Protein AF-A0A8J5IRT8-F1 (afdb_monomer)

Structure (mmCIF, N/CA/C/O backbone):
data_AF-A0A8J5IRT8-F1
#
_entry.id   AF-A0A8J5IRT8-F1
#
loop_
_atom_site.group_PDB
_atom_site.id
_atom_site.type_symbol
_atom_site.label_atom_id
_atom_site.label_alt_id
_atom_site.label_comp_id
_atom_site.label_asym_id
_atom_site.label_entity_id
_atom_site.label_seq_id
_atom_site.pdbx_PDB_ins_code
_atom_site.Cartn_x
_atom_site.Cartn_y
_atom_site.Cartn_z
_atom_site.occupancy
_atom_site.B_iso_or_equiv
_atom_site.auth_seq_id
_atom_site.auth_comp_id
_atom_site.auth_asym_id
_atom_site.auth_atom_id
_atom_site.pdbx_PDB_model_num
ATOM 1 N N . MET A 1 1 ? -65.338 -39.751 16.106 1.00 40.22 1 MET A N 1
ATOM 2 C CA . MET A 1 1 ? -64.164 -39.915 15.213 1.00 40.22 1 MET A CA 1
ATOM 3 C C . MET A 1 1 ? -64.441 -38.996 14.031 1.00 40.22 1 MET A C 1
ATOM 5 O O . MET A 1 1 ? -65.506 -39.145 13.464 1.00 40.22 1 MET A O 1
ATOM 9 N N . SER A 1 2 ? -63.701 -37.938 13.718 1.00 40.34 2 SER A N 1
ATOM 10 C CA . SER A 1 2 ? -62.246 -37.760 13.678 1.00 40.34 2 SER A CA 1
ATOM 11 C C . SER A 1 2 ? -61.906 -36.258 13.643 1.00 40.34 2 SER A C 1
ATOM 13 O O . SER A 1 2 ? -62.485 -35.516 12.853 1.00 40.34 2 SER A O 1
ATOM 15 N N . ASN A 1 3 ? -60.956 -35.830 14.478 1.00 42.34 3 ASN A N 1
ATOM 16 C CA . ASN A 1 3 ? -60.388 -34.479 14.490 1.00 42.34 3 ASN A CA 1
ATOM 17 C C . ASN A 1 3 ? -59.355 -34.334 13.362 1.00 42.34 3 ASN A C 1
ATOM 19 O O . ASN A 1 3 ? -58.359 -35.053 13.365 1.00 42.34 3 ASN A O 1
ATOM 23 N N . PHE A 1 4 ? -59.544 -33.382 12.446 1.00 47.56 4 PHE A N 1
ATOM 24 C CA . PHE A 1 4 ? -58.501 -32.965 11.504 1.00 47.56 4 PHE A CA 1
ATOM 25 C C . PHE A 1 4 ? -57.755 -31.756 12.078 1.00 47.56 4 PHE A C 1
ATOM 27 O O . PHE A 1 4 ? -58.201 -30.616 11.977 1.00 47.56 4 PHE A O 1
ATOM 34 N N . GLN A 1 5 ? -56.617 -32.019 12.720 1.00 51.72 5 GLN A N 1
ATOM 35 C CA . GLN A 1 5 ? -55.641 -30.995 13.089 1.00 51.72 5 GLN A CA 1
ATOM 36 C C . GLN A 1 5 ? -54.898 -30.567 11.815 1.00 51.72 5 GLN A C 1
ATOM 38 O O . GLN A 1 5 ? -54.091 -31.319 11.272 1.00 51.72 5 GLN A O 1
ATOM 43 N N . ALA A 1 6 ? -55.207 -29.374 11.306 1.00 51.03 6 ALA A N 1
ATOM 44 C CA . ALA A 1 6 ? -54.504 -28.784 10.174 1.00 51.03 6 ALA A CA 1
ATOM 45 C C . ALA A 1 6 ? -53.109 -28.321 10.622 1.00 51.03 6 ALA A C 1
ATOM 47 O O . ALA A 1 6 ? -52.965 -27.312 11.314 1.00 51.03 6 ALA A O 1
ATOM 48 N N . LEU A 1 7 ? -52.079 -29.068 10.227 1.00 50.38 7 LEU A N 1
ATOM 49 C CA . LEU A 1 7 ? -50.681 -28.710 10.439 1.00 50.38 7 LEU A CA 1
ATOM 50 C C . LEU A 1 7 ? -50.338 -27.505 9.542 1.00 50.38 7 LEU A C 1
ATOM 52 O O . LEU A 1 7 ? -50.158 -27.648 8.333 1.00 50.38 7 LEU A O 1
ATOM 56 N N . ARG A 1 8 ? -50.277 -26.294 10.107 1.00 52.75 8 ARG A N 1
ATOM 57 C CA . ARG A 1 8 ? -49.772 -25.114 9.390 1.00 52.75 8 ARG A CA 1
ATOM 58 C C . ARG A 1 8 ? -48.246 -25.128 9.427 1.00 52.75 8 ARG A C 1
ATOM 60 O O . ARG A 1 8 ? -47.641 -24.659 10.384 1.00 52.75 8 ARG A O 1
ATOM 67 N N . VAL A 1 9 ? -47.628 -25.679 8.387 1.00 56.16 9 VAL A N 1
ATOM 68 C CA . VAL A 1 9 ? -46.181 -25.560 8.168 1.00 56.16 9 VAL A CA 1
ATOM 69 C C . VAL A 1 9 ? -45.900 -24.139 7.680 1.00 56.16 9 VAL A C 1
ATOM 71 O O . VAL A 1 9 ? -46.199 -23.797 6.538 1.00 56.16 9 VAL A O 1
ATOM 74 N N . ALA A 1 10 ? -45.374 -23.285 8.557 1.00 58.47 10 ALA A N 1
ATOM 75 C CA . ALA A 1 10 ? -44.879 -21.970 8.170 1.00 58.47 10 ALA A CA 1
ATOM 76 C C . ALA A 1 10 ? -43.492 -22.131 7.527 1.00 58.47 10 ALA A C 1
ATOM 78 O O . ALA A 1 10 ? -42.512 -22.415 8.212 1.00 58.47 10 ALA A O 1
ATOM 79 N N . PHE A 1 11 ? -43.410 -21.974 6.205 1.00 54.50 11 PHE A N 1
ATOM 80 C CA . PHE A 1 11 ? -42.139 -21.882 5.486 1.00 54.50 11 PHE A CA 1
ATOM 81 C C . PHE A 1 11 ? -41.513 -20.508 5.759 1.00 54.50 11 PHE A C 1
ATOM 83 O O . PHE A 1 11 ? -41.945 -19.499 5.204 1.00 54.50 11 PHE A O 1
ATOM 90 N N . VAL A 1 12 ? -40.502 -20.455 6.629 1.00 61.31 12 VAL A N 1
ATOM 91 C CA . VAL A 1 12 ? -39.666 -19.259 6.797 1.00 61.31 12 VAL A CA 1
ATOM 92 C C . VAL A 1 12 ? -38.708 -19.205 5.610 1.00 61.31 12 VAL A C 1
ATOM 94 O O . VAL A 1 12 ? -37.735 -19.954 5.549 1.00 61.31 12 VAL A O 1
ATOM 97 N N . ALA A 1 13 ? -39.009 -18.353 4.631 1.00 61.69 13 ALA A N 1
ATOM 98 C CA . ALA A 1 13 ? -38.114 -18.085 3.515 1.00 61.69 13 ALA A CA 1
ATOM 99 C C . ALA A 1 13 ? -36.894 -17.304 4.028 1.00 61.69 13 ALA A C 1
ATOM 101 O O . ALA A 1 13 ? -36.968 -16.101 4.267 1.00 61.69 13 ALA A O 1
ATOM 102 N N . VAL A 1 14 ? -35.769 -17.995 4.225 1.00 63.78 14 VAL A N 1
ATOM 103 C CA . VAL A 1 14 ? -34.479 -17.355 4.502 1.00 63.78 14 VAL A CA 1
ATOM 104 C C . VAL A 1 14 ? -33.985 -16.748 3.192 1.00 63.78 14 VAL A C 1
ATOM 106 O O . VAL A 1 14 ? -33.409 -17.432 2.349 1.00 63.78 14 VAL A O 1
ATOM 109 N N . THR A 1 15 ? -34.250 -15.460 2.984 1.00 58.62 15 THR A N 1
ATOM 110 C CA . THR A 1 15 ? -33.661 -14.711 1.873 1.00 58.62 15 THR A CA 1
ATOM 111 C C . THR A 1 15 ? -32.188 -14.476 2.186 1.00 58.62 15 THR A C 1
ATOM 113 O O . THR A 1 15 ? -31.849 -13.569 2.946 1.00 58.62 15 THR A O 1
ATOM 116 N N . ALA A 1 16 ? -31.308 -15.306 1.626 1.00 59.88 16 ALA A N 1
ATOM 117 C CA . ALA A 1 16 ? -29.881 -15.024 1.600 1.00 59.88 16 ALA A CA 1
ATOM 118 C C . ALA A 1 16 ? -29.659 -13.783 0.723 1.00 59.88 16 ALA A C 1
ATOM 120 O O . ALA A 1 16 ? -29.731 -13.853 -0.504 1.00 59.88 16 ALA A O 1
ATOM 121 N N . THR A 1 17 ? -29.451 -12.625 1.348 1.00 49.41 17 THR A N 1
ATOM 122 C CA . THR A 1 17 ? -29.004 -11.430 0.638 1.00 49.41 17 THR A CA 1
ATOM 123 C C . THR A 1 17 ? -27.576 -11.679 0.178 1.00 49.41 17 THR A C 1
ATOM 125 O O . THR A 1 17 ? -26.653 -11.816 0.981 1.00 49.41 17 THR A O 1
ATOM 128 N N . ILE A 1 18 ? -27.390 -11.781 -1.135 1.00 51.00 18 ILE A N 1
ATOM 129 C CA . ILE A 1 18 ? -26.061 -11.862 -1.729 1.00 51.00 18 ILE A CA 1
ATOM 130 C C . ILE A 1 18 ? -25.457 -10.464 -1.576 1.00 51.00 18 ILE A C 1
ATOM 132 O O . ILE A 1 18 ? -25.717 -9.577 -2.386 1.00 51.00 18 ILE A O 1
ATOM 136 N N . MET A 1 19 ? -24.725 -10.224 -0.486 1.00 50.50 19 MET A N 1
ATOM 137 C CA . MET A 1 19 ? -23.914 -9.017 -0.366 1.00 50.50 19 MET A CA 1
ATOM 138 C C . MET A 1 19 ? -22.829 -9.119 -1.436 1.00 50.50 19 MET A C 1
ATOM 140 O O . MET A 1 19 ? -21.890 -9.901 -1.298 1.00 50.50 19 MET A O 1
ATOM 144 N N . SER A 1 20 ? -22.980 -8.378 -2.534 1.00 51.16 20 SER A N 1
ATOM 145 C CA . SER A 1 20 ? -21.914 -8.216 -3.515 1.00 51.16 20 SER A CA 1
ATOM 146 C C . SER A 1 20 ? -20.790 -7.432 -2.841 1.00 51.16 20 SER A C 1
ATOM 148 O O . SER A 1 20 ? -20.830 -6.203 -2.759 1.00 51.16 20 SER A O 1
ATOM 150 N N . ALA A 1 21 ? -19.817 -8.146 -2.283 1.00 60.44 21 ALA A N 1
ATOM 151 C CA . ALA A 1 21 ? -18.586 -7.540 -1.814 1.00 60.44 21 ALA A CA 1
ATOM 152 C C . ALA A 1 21 ? -17.795 -7.108 -3.053 1.00 60.44 21 ALA A C 1
ATOM 154 O O . ALA A 1 21 ? -17.170 -7.936 -3.715 1.00 60.44 21 ALA A O 1
ATOM 155 N N . ASN A 1 22 ? -17.864 -5.824 -3.405 1.00 68.00 22 ASN A N 1
ATOM 156 C CA . ASN A 1 22 ? -16.973 -5.273 -4.419 1.00 68.00 22 ASN A CA 1
ATOM 157 C C . ASN A 1 22 ? -15.534 -5.403 -3.905 1.00 68.00 22 ASN A C 1
ATOM 159 O O . ASN A 1 22 ? -15.218 -4.922 -2.814 1.00 68.00 22 ASN A O 1
ATOM 163 N N . ALA A 1 23 ? -14.687 -6.105 -4.657 1.00 82.56 23 ALA A N 1
ATOM 164 C CA . ALA A 1 23 ? -13.284 -6.254 -4.310 1.00 82.56 23 ALA A CA 1
ATOM 165 C C . ALA A 1 23 ? -12.571 -4.913 -4.515 1.00 82.56 23 ALA A C 1
ATOM 167 O O . ALA A 1 23 ? -12.628 -4.319 -5.589 1.00 82.56 23 ALA A O 1
ATOM 168 N N . GLY A 1 24 ? -11.862 -4.452 -3.491 1.00 91.62 24 GLY A N 1
ATOM 169 C CA . GLY A 1 24 ? -10.977 -3.308 -3.610 1.00 91.62 24 GLY A CA 1
ATOM 170 C C . GLY A 1 24 ? -9.857 -3.584 -4.605 1.00 91.62 24 GLY A C 1
ATOM 171 O O . GLY A 1 24 ? -9.397 -4.714 -4.767 1.00 91.62 24 GLY A O 1
ATOM 172 N N . HIS A 1 25 ? -9.402 -2.533 -5.274 1.00 94.75 25 HIS A N 1
ATOM 173 C CA . HIS A 1 25 ? -8.302 -2.618 -6.229 1.00 94.75 25 HIS A CA 1
ATOM 174 C C . HIS A 1 25 ? -7.274 -1.528 -5.972 1.00 94.75 25 HIS A C 1
ATOM 176 O O . HIS A 1 25 ? -7.630 -0.367 -5.753 1.00 94.75 25 HIS A O 1
ATOM 182 N N . ILE A 1 26 ? -5.999 -1.891 -6.092 1.00 95.69 26 ILE A N 1
ATOM 183 C CA . ILE A 1 26 ? -4.865 -0.967 -6.102 1.00 95.69 26 ILE A CA 1
ATOM 184 C C . ILE A 1 26 ? -4.013 -1.212 -7.344 1.00 95.69 26 ILE A C 1
ATOM 186 O O . ILE A 1 26 ? -3.824 -2.348 -7.767 1.00 95.69 26 ILE A O 1
ATOM 190 N N . TYR A 1 27 ? -3.505 -0.130 -7.922 1.00 96.25 27 TYR A N 1
ATOM 191 C CA . TYR A 1 27 ? -2.560 -0.148 -9.029 1.00 96.25 27 TYR A CA 1
ATOM 192 C C . TYR A 1 27 ? -1.385 0.744 -8.648 1.00 96.25 27 TYR A C 1
ATOM 194 O O . TYR A 1 27 ? -1.598 1.928 -8.374 1.00 96.25 27 TYR A O 1
ATOM 202 N N . LEU A 1 28 ? -0.177 0.193 -8.641 1.00 96.25 28 LEU A N 1
ATOM 203 C CA . LEU A 1 28 ? 1.066 0.896 -8.341 1.00 96.25 28 LEU A CA 1
ATOM 204 C C . LEU A 1 28 ? 1.887 1.027 -9.620 1.00 96.25 28 LEU A C 1
ATOM 206 O O . LEU A 1 28 ? 2.132 0.033 -10.294 1.00 96.25 28 LEU A O 1
ATOM 210 N N . PHE A 1 29 ? 2.295 2.247 -9.947 1.00 96.44 29 PHE A N 1
ATOM 211 C CA . PHE A 1 29 ? 3.007 2.605 -11.171 1.00 96.44 29 PHE A CA 1
ATOM 212 C C . PHE A 1 29 ? 4.425 3.054 -10.836 1.00 96.44 29 PHE A C 1
ATOM 214 O O . PHE A 1 29 ? 4.627 3.772 -9.852 1.00 96.44 29 PHE A O 1
ATOM 221 N N . ASP A 1 30 ? 5.394 2.684 -11.668 1.00 95.94 30 ASP A N 1
ATOM 222 C CA . ASP A 1 30 ? 6.776 3.159 -11.548 1.00 95.94 30 ASP A CA 1
ATOM 223 C C . ASP A 1 30 ? 6.981 4.585 -12.091 1.00 95.94 30 ASP A C 1
ATOM 225 O O . ASP A 1 30 ? 7.959 5.244 -11.745 1.00 95.94 30 ASP A O 1
ATOM 229 N N . GLY A 1 31 ? 6.034 5.100 -12.880 1.00 94.38 31 GLY A N 1
ATOM 230 C CA . GLY A 1 31 ? 5.992 6.488 -13.319 1.00 94.38 31 GLY A CA 1
ATOM 231 C C . GLY A 1 31 ? 5.216 7.406 -12.360 1.00 94.38 31 GLY A C 1
ATOM 232 O O . GLY A 1 31 ? 4.294 6.969 -11.664 1.00 94.38 31 GLY A O 1
ATOM 233 N N . PRO A 1 32 ? 5.533 8.714 -12.324 1.00 91.75 32 PRO A N 1
ATOM 234 C CA . PRO A 1 32 ? 4.945 9.668 -11.375 1.00 91.75 32 PRO A CA 1
ATOM 235 C C . PRO A 1 32 ? 3.509 10.103 -11.713 1.00 91.75 32 PRO A C 1
ATOM 237 O O . PRO A 1 32 ? 2.842 10.732 -10.893 1.00 91.75 32 PRO A O 1
ATOM 240 N N . ASN A 1 33 ? 3.006 9.809 -12.916 1.00 92.56 33 ASN A N 1
ATOM 241 C CA . ASN A 1 33 ? 1.721 10.315 -13.407 1.00 92.56 33 ASN A CA 1
ATOM 242 C C . ASN A 1 33 ? 0.770 9.186 -13.828 1.00 92.56 33 ASN A C 1
ATOM 244 O O . ASN A 1 33 ? 0.055 9.323 -14.817 1.00 92.56 33 ASN A O 1
ATOM 248 N N . LEU A 1 34 ? 0.738 8.089 -13.059 1.00 94.88 34 LEU A N 1
ATOM 249 C CA . LEU A 1 34 ? -0.045 6.878 -13.350 1.00 94.88 34 LEU A CA 1
ATOM 250 C C . LEU A 1 34 ? 0.299 6.276 -14.721 1.00 94.88 34 LEU A C 1
ATOM 252 O O . LEU A 1 34 ? -0.578 5.862 -15.477 1.00 94.88 34 LEU A O 1
ATOM 256 N N . ASN A 1 35 ? 1.587 6.286 -15.048 1.00 93.19 35 ASN A N 1
ATOM 257 C CA . ASN A 1 35 ? 2.158 5.834 -16.308 1.00 93.19 35 ASN A CA 1
ATOM 258 C C . ASN A 1 35 ? 3.341 4.891 -16.049 1.00 93.19 35 ASN A C 1
ATOM 260 O O . ASN A 1 35 ? 3.810 4.791 -14.920 1.00 93.19 35 ASN A O 1
ATOM 264 N N . GLY A 1 36 ? 3.835 4.236 -17.099 1.00 94.38 36 GLY A N 1
ATOM 265 C CA . GLY A 1 36 ? 4.946 3.287 -16.993 1.00 94.38 36 GLY A CA 1
ATOM 266 C C . GLY A 1 36 ? 4.493 1.867 -16.653 1.00 94.38 36 GLY A C 1
ATOM 267 O O . GLY A 1 36 ? 3.324 1.515 -16.845 1.00 94.38 36 GLY A O 1
ATOM 268 N N . TYR A 1 37 ? 5.437 1.042 -16.202 1.00 94.38 37 TYR A N 1
ATOM 269 C CA . TYR A 1 37 ? 5.143 -0.319 -15.773 1.00 94.38 37 TYR A CA 1
ATOM 270 C C . TYR A 1 37 ? 4.371 -0.274 -14.454 1.00 94.38 37 TYR A C 1
ATOM 272 O O . TYR A 1 37 ? 4.632 0.554 -13.576 1.00 94.38 37 TYR A O 1
ATOM 280 N N . TYR A 1 38 ? 3.388 -1.159 -14.318 1.00 93.69 38 TYR A N 1
ATOM 281 C CA . TYR A 1 38 ? 2.537 -1.181 -13.143 1.00 93.69 38 TYR A CA 1
ATOM 282 C C . TYR A 1 38 ? 2.285 -2.593 -12.646 1.00 93.69 38 TYR A C 1
ATOM 284 O O . TYR A 1 38 ? 2.340 -3.570 -13.393 1.00 93.69 38 TYR A O 1
ATOM 292 N N . MET A 1 39 ? 1.973 -2.662 -11.362 1.00 92.75 39 MET A N 1
ATOM 293 C CA . MET A 1 39 ? 1.453 -3.839 -10.696 1.00 92.75 3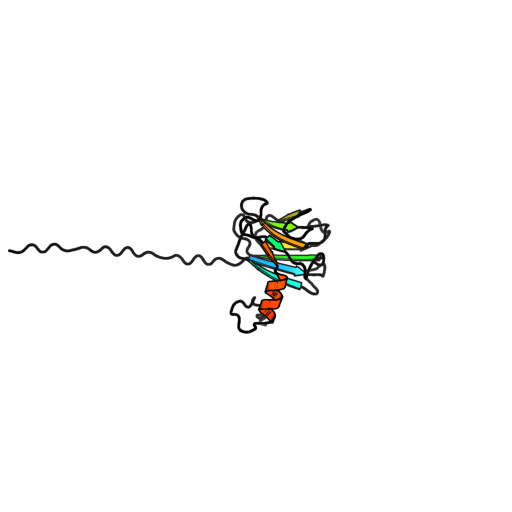9 MET A CA 1
ATOM 294 C C . MET A 1 39 ? 0.048 -3.524 -10.199 1.00 92.75 39 MET A C 1
ATOM 296 O O . MET A 1 39 ? -0.190 -2.455 -9.633 1.00 92.75 39 MET A O 1
ATOM 300 N N . ASP A 1 40 ? -0.881 -4.446 -10.404 1.00 92.94 40 ASP A N 1
ATOM 301 C CA . ASP A 1 40 ? -2.237 -4.350 -9.889 1.00 92.94 40 ASP A CA 1
ATOM 302 C C . ASP A 1 40 ? -2.568 -5.520 -8.967 1.00 92.94 40 ASP A C 1
ATOM 304 O O . ASP A 1 40 ? -2.047 -6.627 -9.104 1.00 92.94 40 ASP A O 1
ATOM 308 N N . TRP A 1 41 ? -3.425 -5.252 -7.986 1.00 93.62 41 TRP A N 1
ATOM 309 C CA . TRP A 1 41 ? -3.870 -6.261 -7.041 1.00 93.62 41 TRP A CA 1
ATOM 310 C C . TRP A 1 41 ? -5.310 -6.011 -6.610 1.00 93.62 41 TRP A C 1
ATOM 312 O O . TRP A 1 41 ? -5.709 -4.872 -6.348 1.00 93.62 41 TRP A O 1
ATOM 322 N N . SER A 1 42 ? -6.071 -7.100 -6.524 1.00 91.94 42 SER A N 1
ATOM 323 C CA . SER A 1 42 ? -7.449 -7.111 -6.024 1.00 91.94 42 SER A CA 1
ATOM 324 C C . SER A 1 42 ? -7.450 -7.654 -4.600 1.00 91.94 42 SER A C 1
ATOM 326 O O . SER A 1 42 ? -6.776 -8.645 -4.323 1.00 91.94 42 SER A O 1
ATOM 328 N N . PHE A 1 43 ? -8.203 -7.038 -3.699 1.00 89.12 43 PHE A N 1
ATOM 329 C CA . PHE A 1 43 ? -8.295 -7.445 -2.300 1.00 89.12 43 PHE A CA 1
ATOM 330 C C . PH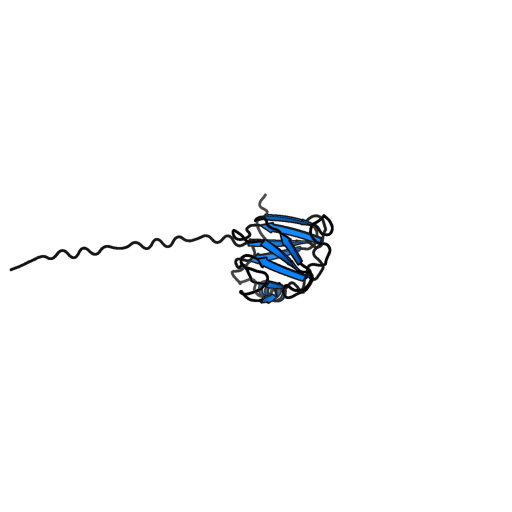E A 1 43 ? -9.724 -7.295 -1.781 1.00 89.12 43 PHE A C 1
ATOM 332 O O . PHE A 1 43 ? -10.419 -6.339 -2.100 1.00 89.12 43 PHE A O 1
ATOM 339 N N . SER A 1 44 ? -10.159 -8.222 -0.936 1.00 87.56 44 SER A N 1
ATOM 340 C CA . SER A 1 44 ? -11.464 -8.166 -0.260 1.00 87.56 44 SER A CA 1
ATOM 341 C C . SER A 1 44 ? -11.339 -8.013 1.256 1.00 87.56 44 SER A C 1
ATOM 343 O O . SER A 1 44 ? -12.303 -7.651 1.924 1.00 87.56 44 SER A O 1
ATOM 345 N N . GLU A 1 45 ? -10.151 -8.262 1.809 1.00 89.50 45 GLU A N 1
ATOM 346 C CA . GLU A 1 45 ? -9.935 -8.309 3.251 1.00 89.50 45 GLU A CA 1
ATOM 347 C C . GLU A 1 45 ? -9.234 -7.060 3.784 1.00 89.50 45 GLU A C 1
ATOM 349 O O . GLU A 1 45 ? -8.208 -6.616 3.256 1.00 89.50 45 GLU A O 1
ATOM 354 N N . THR A 1 46 ? -9.762 -6.533 4.889 1.00 94.12 46 THR A N 1
ATOM 355 C CA . THR A 1 46 ? -9.051 -5.585 5.750 1.00 94.12 46 THR A CA 1
ATOM 356 C C . THR A 1 46 ? -8.089 -6.332 6.672 1.00 94.12 46 THR A C 1
ATOM 358 O O . THR A 1 46 ? -8.159 -7.548 6.794 1.00 94.12 46 THR A O 1
ATOM 361 N N . GLN A 1 47 ? -7.151 -5.624 7.301 1.00 96.06 47 GLN A N 1
ATOM 362 C CA . GLN A 1 47 ? -6.165 -6.181 8.244 1.00 96.06 47 GLN A CA 1
ATOM 363 C C . GLN A 1 47 ? -5.313 -7.339 7.690 1.00 96.06 47 GLN A C 1
ATOM 365 O O . GLN A 1 47 ? -4.725 -8.093 8.459 1.00 96.06 47 GLN A O 1
ATOM 370 N N . ARG A 1 48 ? -5.222 -7.486 6.367 1.00 96.44 48 ARG A N 1
ATOM 371 C CA . ARG A 1 48 ? -4.275 -8.378 5.697 1.00 96.44 48 ARG A CA 1
ATOM 372 C C . ARG A 1 48 ? -3.145 -7.547 5.111 1.00 96.44 48 ARG A C 1
ATOM 374 O O . ARG A 1 48 ? -3.404 -6.554 4.429 1.00 96.44 48 ARG A O 1
ATOM 381 N N . CYS A 1 49 ? -1.910 -7.946 5.387 1.00 97.88 49 CYS A N 1
ATOM 382 C CA . CYS A 1 49 ? -0.735 -7.286 4.838 1.00 97.88 49 CYS A CA 1
ATOM 383 C C . CYS A 1 49 ? -0.353 -7.886 3.486 1.00 97.88 49 CYS A C 1
ATOM 385 O O . CYS A 1 49 ? -0.256 -9.105 3.353 1.00 97.88 49 CYS A O 1
ATOM 387 N N . TYR A 1 50 ? -0.069 -7.028 2.513 1.00 97.44 50 TYR A N 1
ATOM 388 C CA . TYR A 1 50 ? 0.347 -7.408 1.169 1.00 97.44 50 TYR A CA 1
ATOM 389 C C . TYR A 1 50 ? 1.767 -6.886 0.910 1.00 97.44 50 TYR A C 1
ATOM 391 O O . TYR A 1 50 ? 1.965 -5.702 0.631 1.00 97.44 50 TYR A O 1
ATOM 399 N N . SER A 1 51 ? 2.760 -7.768 1.021 1.00 97.69 51 SER A N 1
ATOM 400 C CA . SER A 1 51 ? 4.163 -7.497 0.680 1.00 97.69 51 SER A CA 1
ATOM 401 C C . SER A 1 51 ? 4.392 -7.644 -0.820 1.00 97.69 51 SER A C 1
ATOM 403 O O . SER A 1 51 ? 3.874 -8.584 -1.423 1.00 97.69 51 SER A O 1
ATOM 405 N N . MET A 1 52 ? 5.205 -6.759 -1.406 1.00 96.19 52 MET A N 1
ATOM 406 C CA . MET A 1 52 ? 5.424 -6.682 -2.858 1.00 96.19 52 MET A CA 1
ATOM 407 C C . MET A 1 52 ? 6.904 -6.702 -3.284 1.00 96.19 52 MET A C 1
ATOM 409 O O . MET A 1 52 ? 7.364 -5.776 -3.948 1.00 96.19 52 MET A O 1
ATOM 413 N N . PRO A 1 53 ? 7.679 -7.757 -2.975 1.00 94.94 53 PRO A N 1
ATOM 414 C CA . PRO A 1 53 ? 9.124 -7.785 -3.242 1.00 94.94 53 PRO A CA 1
ATOM 415 C C . PRO A 1 53 ? 9.511 -7.591 -4.724 1.00 94.94 53 PRO A C 1
ATOM 417 O O . PRO A 1 53 ? 10.536 -6.990 -5.025 1.00 94.94 53 PRO A O 1
ATOM 420 N N . CYS A 1 54 ? 8.680 -8.027 -5.671 1.00 92.81 54 CYS A N 1
ATOM 421 C CA . CYS A 1 54 ? 8.868 -7.812 -7.114 1.00 92.81 54 CYS A CA 1
ATOM 422 C C . CYS A 1 54 ? 8.633 -6.361 -7.579 1.00 92.81 54 CYS A C 1
ATOM 424 O O . CYS A 1 54 ? 8.961 -6.017 -8.718 1.00 92.81 54 CYS A O 1
ATOM 426 N N . PHE A 1 55 ? 8.070 -5.509 -6.719 1.00 94.94 55 PHE A N 1
ATOM 427 C CA . PHE A 1 55 ? 7.806 -4.091 -6.972 1.00 94.94 55 PHE A CA 1
ATOM 428 C C . PHE A 1 55 ? 8.364 -3.185 -5.856 1.00 94.94 55 PHE A C 1
ATOM 430 O O . PHE A 1 55 ? 7.948 -2.036 -5.718 1.00 94.94 55 PHE A O 1
ATOM 437 N N . ASN A 1 56 ? 9.316 -3.707 -5.076 1.00 96.31 56 ASN A N 1
ATOM 438 C CA . ASN A 1 56 ? 9.914 -3.047 -3.919 1.00 96.31 56 ASN A CA 1
ATOM 439 C C . ASN A 1 56 ? 10.488 -1.674 -4.286 1.00 96.31 56 ASN A C 1
ATOM 441 O O . ASN A 1 56 ? 11.265 -1.570 -5.238 1.00 96.31 56 ASN A O 1
ATOM 445 N N . ASP A 1 57 ? 10.093 -0.637 -3.549 1.00 95.94 57 ASP A N 1
ATOM 446 C CA . ASP A 1 57 ? 10.534 0.756 -3.707 1.00 95.94 57 ASP A CA 1
ATOM 447 C C . ASP A 1 57 ? 10.347 1.371 -5.107 1.00 95.94 57 ASP A C 1
ATOM 449 O O . ASP A 1 57 ? 10.856 2.456 -5.389 1.00 95.94 57 ASP A O 1
ATOM 453 N N . ARG A 1 58 ? 9.605 0.715 -6.008 1.00 95.50 58 ARG A N 1
ATOM 454 C CA . ARG A 1 58 ? 9.439 1.187 -7.393 1.00 95.50 58 ARG A CA 1
ATOM 455 C C . ARG A 1 58 ? 8.292 2.169 -7.572 1.00 95.50 58 ARG A C 1
ATOM 457 O O . ARG A 1 58 ? 8.322 2.964 -8.511 1.00 95.50 58 ARG A O 1
ATOM 464 N N . ALA A 1 59 ? 7.275 2.107 -6.717 1.00 95.44 59 ALA A N 1
ATOM 465 C CA . ALA A 1 59 ? 6.051 2.878 -6.894 1.00 95.44 59 ALA A CA 1
ATOM 466 C C . ALA A 1 59 ? 6.291 4.394 -6.767 1.00 95.44 59 ALA A C 1
ATOM 468 O O . ALA A 1 59 ? 6.631 4.890 -5.696 1.00 95.44 59 ALA A O 1
ATOM 469 N N . HIS A 1 60 ? 6.032 5.136 -7.845 1.00 96.00 60 HIS A N 1
ATOM 470 C CA . HIS A 1 60 ? 6.067 6.604 -7.881 1.00 96.00 60 HIS A CA 1
ATOM 471 C C . HIS A 1 60 ? 4.673 7.230 -7.947 1.00 96.00 60 HIS A C 1
ATOM 473 O O . HIS A 1 60 ? 4.497 8.409 -7.640 1.00 96.00 60 HIS A O 1
ATOM 479 N N . SER A 1 61 ? 3.656 6.463 -8.328 1.00 96.44 61 SER A N 1
ATOM 480 C CA . SER A 1 61 ? 2.261 6.870 -8.189 1.00 96.44 61 SER A CA 1
ATOM 481 C C . SER A 1 61 ? 1.358 5.655 -8.045 1.00 96.44 61 SER A C 1
ATOM 483 O O . SER A 1 61 ? 1.729 4.538 -8.400 1.00 96.44 61 SER A O 1
ATOM 485 N N . LEU A 1 62 ? 0.162 5.853 -7.502 1.00 96.75 62 LEU A N 1
ATOM 486 C CA . LEU A 1 62 ? -0.829 4.788 -7.410 1.00 96.75 62 LEU A CA 1
ATOM 487 C C . LEU A 1 62 ? -2.246 5.329 -7.546 1.00 96.75 62 LEU A C 1
ATOM 489 O O . LEU A 1 62 ? -2.529 6.494 -7.254 1.00 96.75 62 LEU A O 1
ATOM 493 N N . LYS A 1 63 ? -3.152 4.448 -7.963 1.00 96.75 63 LYS A N 1
ATOM 494 C CA . LYS A 1 63 ? -4.600 4.664 -7.900 1.00 96.75 63 LYS A CA 1
ATOM 495 C C . LYS A 1 63 ? -5.243 3.490 -7.176 1.00 96.75 63 LYS A C 1
ATOM 497 O O . LYS A 1 63 ? -4.799 2.353 -7.322 1.00 96.75 63 LYS A O 1
ATOM 502 N N . PHE A 1 64 ? -6.306 3.759 -6.440 1.00 96.25 64 PHE A N 1
ATOM 503 C CA . PHE A 1 64 ? -7.068 2.727 -5.750 1.00 96.25 64 PHE A CA 1
ATOM 504 C C 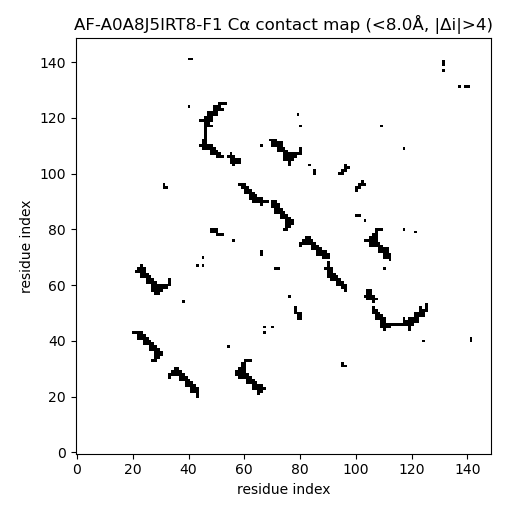. PHE A 1 64 ? -8.561 3.042 -5.780 1.00 96.25 64 PHE A C 1
ATOM 506 O O . PHE A 1 64 ? -8.968 4.200 -5.938 1.00 96.25 64 PHE A O 1
ATOM 513 N N . ARG A 1 65 ? -9.382 2.004 -5.651 1.00 95.19 65 ARG A N 1
ATOM 514 C CA . ARG A 1 65 ? -10.844 2.095 -5.640 1.00 95.19 65 ARG A CA 1
ATOM 515 C C . ARG A 1 65 ? -11.439 1.010 -4.758 1.00 95.19 65 ARG A C 1
ATOM 517 O O . ARG A 1 65 ? -10.784 0.004 -4.501 1.00 95.19 65 ARG A O 1
ATOM 524 N N . GLU A 1 66 ? -12.691 1.230 -4.370 1.00 92.38 66 GLU A N 1
ATOM 525 C CA . GLU A 1 66 ? -13.524 0.234 -3.691 1.00 92.38 66 GLU A CA 1
ATOM 526 C C . GLU A 1 66 ? -12.899 -0.258 -2.379 1.00 92.38 66 GLU A C 1
ATOM 528 O O . GLU A 1 66 ? -12.974 -1.436 -2.049 1.00 92.38 66 GLU A O 1
ATOM 533 N N . LEU A 1 67 ? -12.281 0.648 -1.600 1.00 89.19 67 LEU A N 1
ATOM 534 C CA . LEU A 1 67 ? -11.937 0.277 -0.226 1.00 89.19 67 LEU A CA 1
ATOM 535 C C . LEU A 1 67 ? -13.222 -0.050 0.552 1.00 89.19 67 LEU A C 1
ATOM 537 O O . LEU A 1 67 ? -14.207 0.685 0.406 1.00 89.19 67 LEU A O 1
ATOM 541 N N . PRO A 1 68 ? -13.197 -1.091 1.405 1.00 84.25 68 PRO A N 1
ATOM 542 C CA . PRO A 1 68 ? -14.275 -1.382 2.341 1.00 84.25 68 PRO A CA 1
ATOM 543 C C . PRO A 1 68 ? -14.678 -0.146 3.148 1.00 84.25 68 PRO A C 1
ATOM 545 O O . PRO A 1 68 ? -13.843 0.715 3.440 1.00 84.25 68 PRO A O 1
ATOM 548 N N . GLU A 1 69 ? -15.952 -0.057 3.527 1.00 82.12 69 GLU A N 1
ATOM 549 C CA . GLU A 1 69 ? -16.452 1.045 4.350 1.00 82.12 69 GLU A CA 1
ATOM 550 C C . GLU A 1 69 ? -15.658 1.157 5.663 1.00 82.12 69 GLU A C 1
ATOM 552 O O . GLU A 1 69 ? -15.335 0.156 6.302 1.00 82.12 69 GLU A O 1
ATOM 557 N N . GLY A 1 70 ? -15.272 2.383 6.032 1.00 81.12 70 GLY A N 1
ATOM 558 C CA . GLY A 1 70 ? -14.391 2.639 7.179 1.00 81.12 70 GLY A CA 1
ATOM 559 C C . GLY A 1 70 ? -12.931 2.202 6.984 1.00 81.12 70 GLY A C 1
ATOM 560 O O . GLY A 1 70 ? -12.106 2.422 7.868 1.00 81.12 70 GLY A O 1
ATOM 561 N N . GLY A 1 71 ? -12.592 1.618 5.832 1.00 88.62 71 GLY A N 1
ATOM 562 C CA . GLY A 1 71 ? -11.246 1.196 5.479 1.00 88.62 71 GLY A CA 1
ATOM 563 C C . GLY A 1 71 ? -10.319 2.367 5.155 1.00 88.62 71 GLY A C 1
ATOM 564 O O . GLY A 1 71 ? -10.693 3.327 4.478 1.00 88.62 71 GLY A O 1
ATOM 565 N N . HIS A 1 72 ? -9.068 2.263 5.593 1.00 95.00 72 HIS A N 1
ATOM 566 C CA . HIS A 1 72 ? -7.999 3.188 5.233 1.00 95.00 72 HIS A CA 1
ATOM 567 C C . HIS A 1 72 ? -6.885 2.447 4.504 1.00 95.00 72 HIS A C 1
ATOM 569 O O . HIS A 1 72 ? -6.355 1.473 5.033 1.00 95.00 72 HIS A O 1
ATOM 575 N N . LEU A 1 73 ? -6.491 2.915 3.321 1.00 96.75 73 LEU A N 1
ATOM 576 C CA . LEU A 1 73 ? -5.314 2.378 2.644 1.00 96.75 73 LEU A CA 1
ATOM 577 C C . LEU A 1 73 ? -4.065 2.872 3.370 1.00 96.75 73 LEU A C 1
ATOM 579 O O . LEU A 1 73 ? -3.887 4.077 3.540 1.00 96.75 73 LEU A O 1
ATOM 583 N N . VAL A 1 74 ? -3.200 1.951 3.780 1.00 97.56 74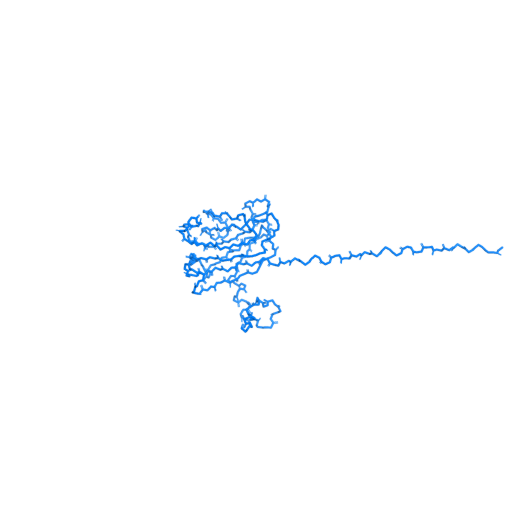 VAL A N 1
ATOM 584 C CA . VAL A 1 74 ? -1.930 2.268 4.429 1.00 97.56 74 VAL A CA 1
ATOM 585 C C . VAL A 1 74 ? -0.785 1.685 3.622 1.00 97.56 74 VAL A C 1
ATOM 587 O O . VAL A 1 74 ? -0.770 0.492 3.329 1.00 97.56 74 VAL A O 1
ATOM 590 N N . LEU A 1 75 ? 0.147 2.557 3.252 1.00 97.88 75 LEU A N 1
ATOM 591 C CA . LEU A 1 75 ? 1.357 2.250 2.495 1.00 97.88 75 LEU A CA 1
ATOM 592 C C . LEU A 1 75 ? 2.530 2.201 3.466 1.00 97.88 75 LEU A C 1
ATOM 594 O O . LEU A 1 75 ? 2.616 3.078 4.324 1.00 97.88 75 LEU A O 1
ATOM 598 N N . TYR A 1 76 ? 3.423 1.232 3.311 1.00 98.19 76 TYR A N 1
ATOM 599 C CA . TYR A 1 76 ? 4.551 1.011 4.212 1.00 98.19 76 TYR A CA 1
ATOM 600 C C . TYR A 1 76 ? 5.881 1.036 3.467 1.00 98.19 76 TYR A C 1
ATOM 602 O O . TYR A 1 76 ? 5.972 0.554 2.334 1.00 98.19 76 TYR A O 1
ATOM 610 N N . GLU A 1 77 ? 6.892 1.592 4.132 1.00 97.69 77 GLU A N 1
ATOM 611 C CA . GLU A 1 77 ? 8.274 1.674 3.650 1.00 97.69 77 GLU A CA 1
ATOM 612 C C . GLU A 1 77 ? 8.899 0.288 3.495 1.00 97.69 77 GLU A C 1
ATOM 614 O O . GLU A 1 77 ? 9.563 -0.001 2.505 1.00 97.69 77 GLU A O 1
ATOM 619 N N . GLU A 1 78 ? 8.630 -0.605 4.446 1.00 98.19 78 GLU A N 1
ATOM 620 C CA . GLU A 1 78 ? 9.232 -1.931 4.481 1.00 98.19 78 GLU A CA 1
ATOM 621 C C . GLU A 1 78 ? 8.226 -3.026 4.110 1.00 98.19 78 GLU A C 1
ATOM 623 O O . GLU A 1 78 ? 7.007 -2.825 4.040 1.00 98.19 78 GLU A O 1
ATOM 628 N N . SER A 1 79 ? 8.747 -4.225 3.853 1.00 97.31 79 SER A N 1
ATOM 629 C CA . SER A 1 79 ? 7.923 -5.424 3.703 1.00 97.31 79 SER A CA 1
ATOM 630 C C . SER A 1 79 ? 7.180 -5.756 5.005 1.00 97.31 79 SER A C 1
ATOM 632 O O . SER A 1 79 ? 7.514 -5.255 6.078 1.00 97.31 79 SER A O 1
ATOM 634 N N . ALA A 1 80 ? 6.177 -6.629 4.922 1.00 96.88 80 ALA A N 1
ATOM 635 C CA . ALA A 1 80 ? 5.436 -7.114 6.085 1.00 96.88 80 ALA A CA 1
ATOM 636 C C . ALA A 1 80 ? 4.748 -6.006 6.913 1.00 96.88 80 ALA A C 1
ATOM 638 O O . ALA A 1 80 ? 4.496 -6.189 8.104 1.00 96.88 80 ALA A O 1
ATOM 639 N N . CYS A 1 81 ? 4.393 -4.887 6.272 1.00 98.12 81 CYS A N 1
ATOM 640 C CA . CYS A 1 81 ? 3.670 -3.767 6.871 1.00 98.12 81 CYS A CA 1
ATOM 641 C C . CYS A 1 81 ? 4.399 -3.169 8.082 1.00 98.12 81 CYS A C 1
ATOM 643 O O . CYS A 1 81 ? 3.797 -2.920 9.130 1.00 98.12 81 CYS A O 1
ATOM 645 N N . GLN A 1 82 ? 5.708 -2.959 7.922 1.00 97.31 82 GLN A N 1
ATOM 646 C CA . GLN A 1 82 ? 6.612 -2.395 8.925 1.00 97.31 82 GLN A CA 1
ATOM 647 C C . GLN A 1 82 ? 7.206 -1.054 8.467 1.00 97.31 82 GLN A C 1
ATOM 649 O O . GLN A 1 82 ? 6.966 -0.589 7.350 1.00 97.31 82 GLN A O 1
ATOM 654 N N . GLY A 1 83 ? 7.974 -0.420 9.352 1.00 96.50 83 GLY A N 1
ATOM 655 C CA . GLY A 1 83 ? 8.643 0.848 9.073 1.00 96.50 83 GLY A CA 1
ATOM 656 C C . GLY A 1 83 ? 7.695 2.049 9.050 1.00 96.50 83 GLY A C 1
ATOM 657 O O . GLY A 1 83 ? 6.620 2.051 9.668 1.00 96.50 83 GLY A O 1
ATOM 658 N N . LYS A 1 84 ? 8.112 3.113 8.354 1.00 97.00 84 LYS A N 1
ATOM 659 C CA . LYS A 1 84 ? 7.271 4.300 8.159 1.00 97.00 84 LYS A CA 1
ATOM 660 C C . LYS A 1 84 ? 6.035 3.942 7.349 1.00 97.00 84 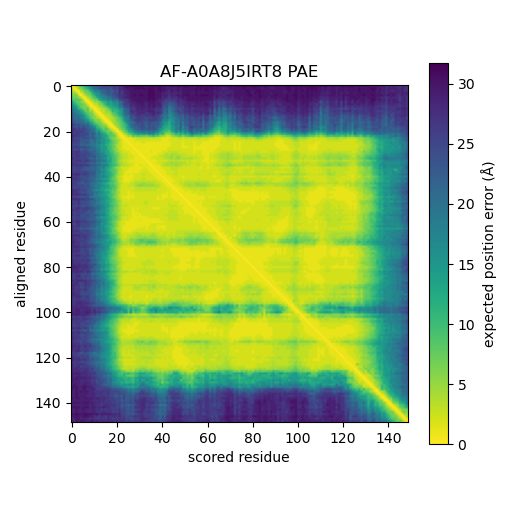LYS A C 1
ATOM 662 O O . LYS A 1 84 ? 6.070 3.065 6.489 1.00 97.00 84 LYS A O 1
ATOM 667 N N . HIS A 1 85 ? 4.948 4.661 7.603 1.00 96.88 85 HIS A N 1
ATOM 668 C CA . HIS A 1 85 ? 3.712 4.456 6.871 1.00 96.88 85 HIS A CA 1
ATOM 669 C C . HIS A 1 85 ? 3.013 5.762 6.513 1.00 96.88 85 HIS A C 1
ATOM 671 O O . HIS A 1 85 ? 3.170 6.785 7.179 1.00 96.88 85 HIS A O 1
ATOM 677 N N . TYR A 1 86 ? 2.204 5.696 5.460 1.00 96.56 86 TYR A N 1
ATOM 678 C CA . TYR A 1 86 ? 1.331 6.771 5.018 1.00 96.56 86 TYR A CA 1
ATOM 679 C C . TYR A 1 86 ? -0.103 6.256 4.925 1.00 96.56 86 TYR A C 1
ATOM 681 O O . TYR A 1 86 ? -0.371 5.261 4.250 1.00 96.56 86 TYR A O 1
ATOM 689 N N . LYS A 1 87 ? -1.020 6.927 5.625 1.00 95.75 87 LYS A N 1
ATOM 690 C CA . LYS A 1 87 ? -2.425 6.529 5.755 1.00 95.75 87 LYS A CA 1
ATOM 691 C C . LYS A 1 87 ? -3.321 7.419 4.898 1.00 95.75 87 LYS A C 1
ATOM 693 O O . LYS A 1 87 ? -3.300 8.638 5.029 1.00 95.75 87 LYS A O 1
ATOM 698 N N . ILE A 1 88 ? -4.184 6.793 4.103 1.00 95.12 88 ILE A N 1
ATOM 699 C CA . ILE A 1 88 ? -5.151 7.453 3.226 1.00 95.12 88 ILE A CA 1
ATOM 700 C C . ILE A 1 88 ? -6.568 7.067 3.658 1.00 95.12 88 ILE A C 1
ATOM 702 O O . ILE A 1 88 ? -6.963 5.901 3.601 1.00 95.12 88 ILE A O 1
ATOM 706 N N . ALA A 1 89 ? -7.351 8.061 4.081 1.00 92.81 89 ALA A N 1
ATOM 707 C CA . ALA A 1 89 ? -8.735 7.903 4.525 1.00 92.81 89 ALA A CA 1
ATOM 708 C C . ALA A 1 89 ? -9.733 8.287 3.421 1.00 92.81 89 ALA A C 1
ATOM 710 O O . ALA A 1 89 ? -10.453 9.275 3.531 1.00 92.81 89 ALA A O 1
ATOM 711 N N . ALA A 1 90 ? -9.758 7.513 2.338 1.00 91.06 90 ALA A N 1
ATOM 712 C CA . ALA A 1 90 ? -10.699 7.692 1.233 1.00 91.06 90 ALA A CA 1
ATOM 713 C C . ALA A 1 90 ? -11.072 6.332 0.640 1.00 91.06 90 ALA A C 1
ATOM 715 O O . ALA A 1 90 ? -10.248 5.430 0.651 1.00 91.06 90 ALA A O 1
ATOM 716 N N . SER A 1 91 ? -12.275 6.180 0.079 1.00 90.56 91 SER A N 1
ATOM 717 C CA . SER A 1 91 ? -12.704 4.917 -0.553 1.00 90.56 91 SER A CA 1
ATOM 718 C C . SER A 1 91 ? -12.128 4.698 -1.958 1.00 90.56 91 SER A C 1
ATOM 720 O O . SER A 1 91 ? -12.150 3.589 -2.494 1.00 90.56 91 SER A O 1
ATOM 722 N N . ARG A 1 92 ? -11.623 5.769 -2.573 1.00 94.44 92 ARG A N 1
ATOM 723 C CA . ARG A 1 92 ? -10.959 5.798 -3.879 1.00 94.44 92 ARG A CA 1
ATOM 724 C C . ARG A 1 92 ? -10.006 6.985 -3.932 1.00 94.44 92 ARG A C 1
ATOM 726 O O . ARG A 1 92 ? -10.245 7.989 -3.262 1.00 94.44 92 ARG A O 1
ATOM 733 N N . GLY A 1 93 ? -8.977 6.914 -4.764 1.00 94.00 93 GLY A N 1
ATOM 734 C CA . GLY A 1 93 ? -8.045 8.026 -4.890 1.00 94.00 93 GLY A CA 1
ATOM 735 C C . GLY A 1 93 ? -6.883 7.768 -5.830 1.00 94.00 93 GLY A C 1
ATOM 736 O O . GLY A 1 93 ? -6.711 6.678 -6.377 1.00 94.00 93 GLY A O 1
ATOM 737 N N . LYS A 1 94 ? -6.091 8.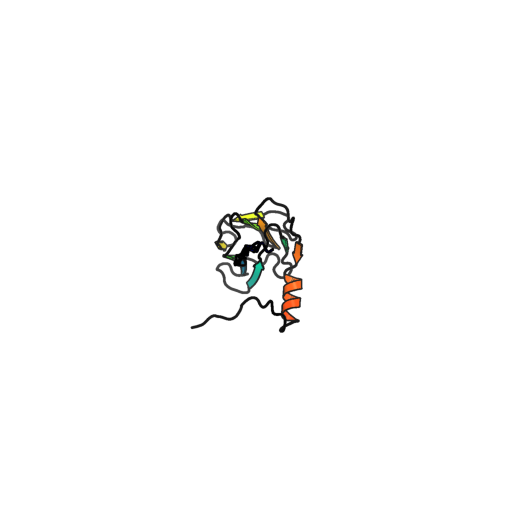822 -6.012 1.00 95.38 94 LYS A N 1
ATOM 738 C CA . LYS A 1 94 ? -4.815 8.827 -6.723 1.00 95.38 94 LYS A CA 1
ATOM 739 C C . LYS A 1 94 ? -3.812 9.533 -5.823 1.00 95.38 94 LYS A C 1
ATOM 741 O O . LYS A 1 94 ? -4.144 10.589 -5.294 1.00 95.38 94 LYS A O 1
ATOM 746 N N . VAL A 1 95 ? -2.622 8.972 -5.659 1.00 93.75 95 VAL A N 1
ATOM 747 C CA . VAL A 1 95 ? -1.539 9.618 -4.908 1.00 93.75 95 VAL A CA 1
ATOM 748 C C . VAL A 1 95 ? -0.223 9.492 -5.664 1.00 93.75 95 VAL A C 1
ATOM 750 O O . VAL A 1 95 ? -0.038 8.564 -6.456 1.00 93.75 95 VAL A O 1
ATOM 753 N N . LYS A 1 96 ? 0.674 10.449 -5.437 1.00 92.75 96 LYS A N 1
ATOM 754 C CA . LYS A 1 96 ? 1.972 10.548 -6.106 1.00 92.75 96 LYS A CA 1
ATOM 755 C C . LYS A 1 96 ? 3.091 10.690 -5.084 1.00 92.75 96 LYS A C 1
ATOM 757 O O . LYS A 1 96 ? 2.916 11.321 -4.042 1.00 92.75 96 LYS A O 1
ATOM 762 N N . TYR A 1 97 ? 4.239 10.115 -5.407 1.00 88.31 97 TYR A N 1
ATOM 763 C CA . TYR A 1 97 ? 5.462 10.268 -4.636 1.00 88.31 97 TYR A CA 1
ATOM 764 C C . TYR A 1 97 ? 5.877 11.741 -4.576 1.00 88.31 97 TYR A C 1
ATOM 766 O O . TYR A 1 97 ? 5.873 12.421 -5.603 1.00 88.31 97 TYR A O 1
ATOM 774 N N . LYS A 1 98 ? 6.246 12.219 -3.379 1.00 82.50 98 LYS A N 1
ATOM 775 C CA . LYS A 1 98 ? 6.710 13.599 -3.132 1.00 82.50 98 LYS A CA 1
ATOM 776 C C . LYS A 1 98 ? 5.748 14.708 -3.596 1.00 82.50 98 LYS A C 1
ATOM 778 O O . LYS A 1 98 ? 6.183 15.804 -3.927 1.00 82.50 98 LYS A O 1
ATOM 783 N N . ASP A 1 99 ? 4.443 14.442 -3.562 1.00 80.69 99 ASP A N 1
ATOM 784 C CA . ASP A 1 99 ? 3.373 15.423 -3.831 1.00 80.69 99 ASP A CA 1
ATOM 785 C C . ASP A 1 99 ? 2.463 15.600 -2.597 1.00 80.69 99 ASP A C 1
ATOM 787 O O . ASP A 1 99 ? 1.238 15.613 -2.684 1.00 80.69 99 ASP A O 1
ATOM 791 N N . GLY A 1 100 ? 3.063 15.595 -1.398 1.00 69.62 100 GLY A N 1
ATOM 792 C CA . GLY A 1 100 ? 2.338 15.630 -0.118 1.00 69.62 100 GLY A CA 1
ATOM 793 C C . GLY A 1 100 ? 1.679 14.307 0.299 1.00 69.62 100 GLY A C 1
ATOM 794 O O . GLY A 1 100 ? 0.966 14.276 1.303 1.00 69.62 100 GLY A O 1
ATOM 795 N N . ALA A 1 101 ? 1.909 13.218 -0.448 1.00 79.69 101 ALA A N 1
ATOM 796 C CA . ALA A 1 101 ? 1.440 11.882 -0.090 1.00 79.69 101 ALA A CA 1
ATOM 797 C C . ALA A 1 101 ? 2.507 11.071 0.662 1.00 79.69 101 ALA A C 1
ATOM 799 O O . ALA A 1 101 ? 2.556 11.106 1.883 1.00 79.69 101 ALA A O 1
ATOM 800 N N . PHE A 1 102 ? 3.387 10.361 -0.043 1.00 86.19 102 PHE A N 1
ATOM 801 C CA . PHE A 1 102 ? 4.439 9.548 0.573 1.00 86.19 102 PHE A CA 1
ATOM 802 C C . PHE A 1 102 ? 5.827 9.963 0.062 1.00 86.19 102 PHE A C 1
ATOM 804 O O . PHE A 1 102 ? 5.980 10.374 -1.091 1.00 86.19 102 PHE A O 1
ATOM 811 N N . GLU A 1 103 ? 6.834 9.872 0.935 1.00 90.19 103 GLU A N 1
ATOM 812 C CA . GLU A 1 103 ? 8.217 10.319 0.674 1.00 90.19 103 GLU A CA 1
ATOM 813 C C . GLU A 1 103 ? 9.249 9.179 0.717 1.00 90.19 103 GLU A C 1
ATOM 815 O O . GLU A 1 103 ? 10.442 9.406 0.509 1.00 90.19 103 GLU A O 1
ATOM 820 N N . PHE A 1 104 ? 8.791 7.945 0.923 1.00 93.94 104 PHE A N 1
ATOM 821 C CA . PHE A 1 104 ? 9.598 6.725 1.000 1.00 93.94 104 PHE A CA 1
ATOM 822 C C . PHE A 1 104 ? 9.245 5.742 -0.129 1.00 93.94 104 PHE A C 1
ATOM 824 O O . PHE A 1 104 ? 8.208 5.884 -0.774 1.00 93.94 104 PHE A O 1
ATOM 831 N N . GLY A 1 105 ? 10.108 4.756 -0.383 1.00 94.69 105 GLY A N 1
ATOM 832 C CA . GLY A 1 105 ? 9.799 3.663 -1.307 1.00 94.69 105 GLY A CA 1
ATOM 833 C C . GLY A 1 105 ? 8.750 2.731 -0.701 1.00 94.69 105 GLY A C 1
ATOM 834 O O . GLY A 1 105 ? 8.818 2.418 0.479 1.00 94.69 105 GLY A O 1
ATOM 835 N N . ILE A 1 106 ? 7.719 2.360 -1.464 1.00 96.69 106 ILE A N 1
ATOM 836 C CA . ILE A 1 106 ? 6.642 1.497 -0.958 1.00 96.69 106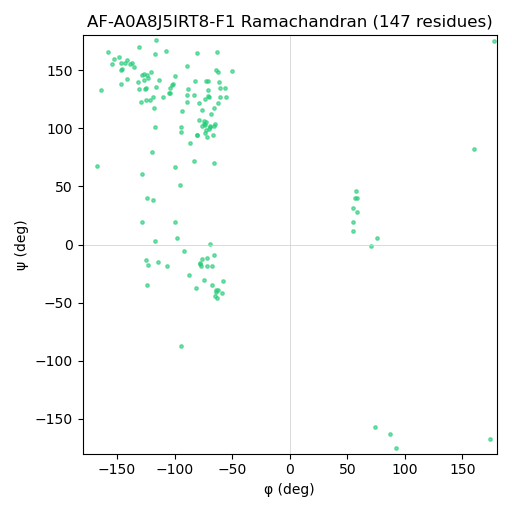 ILE A CA 1
ATOM 837 C C . ILE A 1 106 ? 7.020 0.036 -1.185 1.00 96.69 106 ILE A C 1
ATOM 839 O O . ILE A 1 106 ? 7.288 -0.364 -2.319 1.00 96.69 106 ILE A O 1
ATOM 843 N N . SER A 1 107 ? 6.937 -0.761 -0.122 1.00 97.88 107 SER A N 1
ATOM 844 C CA . SER A 1 107 ? 7.288 -2.188 -0.145 1.00 97.88 107 SER A CA 1
ATOM 845 C C . SER A 1 107 ? 6.166 -3.105 0.351 1.00 97.88 107 SER A C 1
ATOM 847 O O . SER A 1 107 ? 6.192 -4.321 0.121 1.00 97.88 107 SER A O 1
ATOM 849 N N . SER A 1 108 ? 5.138 -2.548 0.996 1.00 98.06 108 SER A N 1
ATOM 850 C CA . SER A 1 108 ? 3.904 -3.266 1.322 1.00 98.06 108 SER A CA 1
ATOM 851 C C . SER A 1 108 ? 2.715 -2.324 1.547 1.00 98.06 108 SER A C 1
ATOM 853 O O . SER A 1 108 ? 2.874 -1.108 1.682 1.00 98.06 108 SER A O 1
ATOM 855 N N . PHE A 1 109 ? 1.500 -2.877 1.564 1.00 97.88 109 PHE A N 1
ATOM 856 C CA . PHE A 1 109 ? 0.289 -2.140 1.930 1.00 97.88 109 PHE A CA 1
ATOM 857 C C . PHE A 1 109 ? -0.684 -2.991 2.750 1.00 97.88 109 PHE A C 1
ATOM 859 O O . PHE A 1 109 ? -0.666 -4.220 2.699 1.00 97.88 109 PHE A O 1
ATOM 866 N N . MET A 1 110 ? -1.571 -2.322 3.484 1.00 97.69 110 MET A N 1
ATOM 867 C CA . MET A 1 110 ? -2.673 -2.942 4.218 1.00 97.69 110 MET A CA 1
ATOM 868 C C . MET A 1 110 ? -3.881 -2.013 4.239 1.00 97.69 110 MET A C 1
ATOM 870 O O . MET A 1 110 ? -3.737 -0.792 4.251 1.00 97.69 110 MET A O 1
ATOM 874 N N . ILE A 1 111 ? -5.082 -2.588 4.297 1.00 96.69 111 ILE A N 1
ATOM 875 C CA . ILE A 1 111 ? -6.295 -1.818 4.580 1.00 96.69 111 ILE A CA 1
ATOM 876 C C . ILE A 1 111 ? -6.582 -1.864 6.079 1.00 96.69 111 ILE A C 1
ATOM 878 O O . ILE A 1 111 ? -6.855 -2.928 6.639 1.00 96.69 111 ILE A O 1
ATOM 882 N N . TRP A 1 112 ? -6.512 -0.718 6.750 1.00 96.38 112 TRP A N 1
ATOM 883 C CA . TRP A 1 112 ? -6.847 -0.601 8.166 1.00 96.38 112 TRP A CA 1
ATOM 884 C C . TRP A 1 112 ? -8.347 -0.449 8.369 1.00 96.38 112 TRP A C 1
ATOM 886 O O . TRP A 1 112 ? -8.940 0.449 7.782 1.00 96.38 112 TRP A O 1
ATOM 896 N N . SER A 1 113 ? -8.936 -1.274 9.236 1.00 93.56 113 SER A N 1
ATOM 897 C CA . SER A 1 113 ? -10.324 -1.111 9.706 1.00 93.56 113 SER A CA 1
ATOM 898 C C . SER A 1 113 ? -10.432 -1.035 11.228 1.00 93.56 113 SER A C 1
ATOM 900 O O . SER A 1 113 ? -11.265 -0.305 11.747 1.00 93.56 113 SER A O 1
ATOM 902 N N . SER A 1 114 ? -9.589 -1.775 11.950 1.00 91.19 114 SER A N 1
ATOM 903 C CA . SER A 1 114 ? -9.647 -1.894 13.416 1.00 91.19 114 SER A CA 1
ATOM 904 C C . SER A 1 114 ? -8.351 -1.500 14.121 1.00 91.19 114 SER A C 1
ATOM 906 O O . SER A 1 114 ? -8.366 -1.244 15.321 1.00 91.19 114 SER A O 1
ATOM 908 N N . GLY A 1 115 ? -7.227 -1.437 13.406 1.00 92.75 115 GLY A N 1
ATOM 909 C CA . GLY A 1 115 ? -5.939 -1.109 13.998 1.00 92.75 115 GLY A CA 1
ATOM 910 C C . GLY A 1 115 ? -4.777 -1.249 13.022 1.00 92.75 115 GLY A C 1
ATOM 911 O O . GLY A 1 115 ? -4.964 -1.373 11.808 1.00 92.75 115 GLY A O 1
ATOM 912 N N . ILE A 1 116 ? -3.573 -1.212 13.593 1.00 95.50 116 ILE A N 1
ATOM 913 C CA . ILE A 1 116 ? -2.301 -1.160 12.859 1.00 95.50 116 ILE A CA 1
ATOM 914 C C . ILE A 1 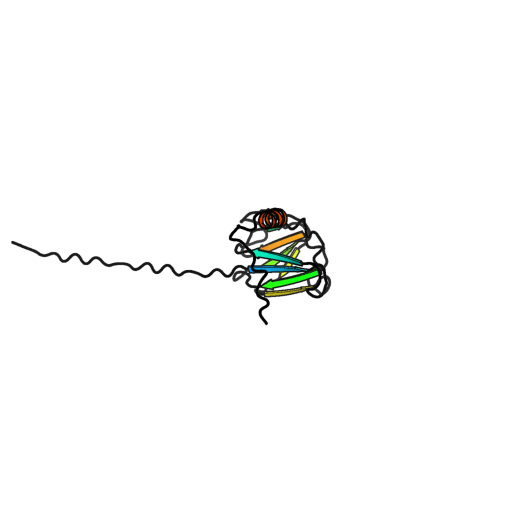116 ? -1.696 -2.540 12.568 1.00 95.50 116 ILE A C 1
ATOM 916 O O . ILE A 1 116 ? -0.678 -2.625 11.888 1.00 95.50 116 ILE A O 1
ATOM 920 N N . TYR A 1 117 ? -2.296 -3.609 13.097 1.00 95.75 117 TYR A N 1
ATOM 921 C CA . TYR A 1 117 ? -1.768 -4.971 13.025 1.00 95.75 117 TYR A CA 1
ATOM 922 C C . TYR A 1 117 ? -2.449 -5.790 11.925 1.00 95.75 117 TYR A C 1
ATOM 924 O O . TYR A 1 117 ? -3.649 -5.663 11.686 1.00 95.75 117 TYR A O 1
ATOM 932 N N . ALA A 1 118 ? -1.678 -6.672 11.288 1.00 96.69 118 ALA A N 1
ATOM 933 C CA . ALA A 1 118 ? -2.154 -7.563 10.236 1.00 96.69 118 ALA A CA 1
ATOM 934 C C . ALA A 1 118 ? -2.814 -8.832 10.810 1.00 96.69 118 ALA A C 1
ATOM 936 O O . ALA A 1 118 ? -2.252 -9.926 10.764 1.00 96.69 118 ALA A O 1
ATOM 937 N N . THR A 1 119 ? -4.007 -8.699 11.393 1.00 97.06 119 THR A N 1
ATOM 938 C CA . THR A 1 119 ? -4.711 -9.824 12.040 1.00 97.06 119 THR A CA 1
ATOM 939 C C . THR A 1 119 ? -5.277 -10.855 11.060 1.00 97.06 119 THR A C 1
ATOM 941 O O . THR A 1 119 ? -5.529 -11.985 11.465 1.00 97.06 119 THR A O 1
ATOM 944 N N . ASN A 1 120 ? -5.433 -10.503 9.780 1.00 95.62 120 ASN A N 1
ATOM 945 C CA . ASN A 1 120 ? -5.932 -11.390 8.719 1.00 95.62 120 ASN A CA 1
ATOM 946 C C . ASN A 1 120 ? -4.802 -11.978 7.850 1.00 95.62 120 ASN A C 1
ATOM 948 O O . ASN A 1 120 ? -5.030 -12.467 6.738 1.00 95.62 120 ASN A O 1
ATOM 952 N N . GLY A 1 121 ? -3.573 -11.963 8.373 1.00 95.88 121 GLY A N 1
ATOM 953 C CA . GLY A 1 121 ? -2.420 -12.648 7.798 1.00 95.88 121 GLY A CA 1
ATOM 954 C C . GLY A 1 121 ? -1.578 -11.800 6.847 1.00 95.88 121 GLY A C 1
ATOM 955 O O . GLY A 1 121 ? -1.790 -10.598 6.669 1.00 95.88 121 GLY A O 1
ATOM 956 N N . MET A 1 122 ? -0.594 -12.467 6.245 1.00 96.31 122 MET A N 1
ATOM 957 C CA . MET A 1 122 ? 0.454 -11.872 5.416 1.00 96.31 122 MET A CA 1
ATOM 958 C C . MET A 1 122 ? 0.467 -12.558 4.050 1.00 96.31 122 MET A C 1
ATOM 960 O O . MET A 1 122 ? 0.434 -13.785 3.984 1.00 96.31 122 MET A O 1
ATOM 964 N N . VAL A 1 123 ? 0.542 -11.780 2.974 1.00 95.31 123 VAL A N 1
ATOM 965 C CA . VAL A 1 123 ? 0.575 -12.274 1.592 1.00 95.31 123 VAL A CA 1
ATOM 966 C C . VAL A 1 123 ? 1.787 -11.699 0.872 1.00 95.31 123 VAL A C 1
ATOM 968 O O . VAL A 1 123 ? 2.043 -10.497 0.945 1.00 95.31 123 VAL A O 1
ATOM 971 N N . ASN A 1 124 ? 2.516 -12.551 0.149 1.00 94.56 124 ASN A N 1
ATOM 972 C CA . ASN A 1 124 ? 3.505 -12.130 -0.837 1.00 94.56 124 ASN A CA 1
ATOM 973 C C . ASN A 1 124 ? 2.842 -12.107 -2.218 1.00 94.56 124 ASN A C 1
ATOM 975 O O . ASN A 1 124 ? 2.675 -13.146 -2.855 1.00 94.56 124 ASN A O 1
ATOM 979 N N . ILE A 1 125 ? 2.473 -10.916 -2.692 1.00 92.06 125 ILE A N 1
ATOM 980 C CA . ILE A 1 125 ? 1.684 -10.793 -3.925 1.00 92.06 125 ILE A CA 1
ATOM 981 C C . ILE A 1 125 ? 2.459 -11.212 -5.175 1.00 92.06 125 ILE A C 1
ATOM 983 O O . ILE A 1 125 ? 1.853 -11.502 -6.200 1.00 92.06 125 ILE A O 1
ATOM 987 N N . CYS A 1 126 ? 3.787 -11.268 -5.100 1.00 88.06 126 CYS A N 1
ATOM 988 C CA . CYS A 1 126 ? 4.643 -11.596 -6.233 1.00 88.06 126 CYS A CA 1
ATOM 989 C C . CYS A 1 126 ? 4.734 -13.103 -6.480 1.00 88.06 126 CYS A C 1
ATOM 991 O O . CYS A 1 126 ? 4.681 -13.532 -7.627 1.00 88.06 126 CYS A O 1
ATOM 993 N N . GLU A 1 127 ? 4.772 -13.912 -5.419 1.00 83.25 127 GLU A N 1
ATOM 994 C CA . GLU A 1 127 ? 4.675 -15.373 -5.552 1.00 83.25 127 GLU A CA 1
ATOM 995 C C . GLU A 1 127 ? 3.329 -15.783 -6.160 1.00 83.25 127 GLU A C 1
ATOM 997 O O . GLU A 1 127 ? 3.255 -16.663 -7.020 1.00 83.25 127 GLU A O 1
ATOM 1002 N N . ASP A 1 128 ? 2.257 -15.102 -5.759 1.00 72.12 128 ASP A N 1
ATOM 1003 C CA . ASP A 1 128 ? 0.921 -15.347 -6.294 1.00 72.12 128 ASP A CA 1
ATOM 1004 C C . ASP A 1 128 ? 0.740 -14.785 -7.708 1.00 72.12 128 ASP A C 1
ATOM 1006 O O . ASP A 1 128 ? -0.011 -15.350 -8.508 1.00 72.12 128 ASP A O 1
ATOM 1010 N N . TYR A 1 129 ? 1.431 -13.694 -8.046 1.00 69.06 129 TYR A N 1
ATOM 1011 C CA . TYR A 1 129 ? 1.483 -13.176 -9.411 1.00 69.06 129 TYR A CA 1
ATOM 1012 C C . TYR A 1 129 ? 2.147 -14.184 -10.358 1.00 69.06 129 TYR A C 1
ATOM 1014 O O . TYR A 1 129 ? 1.596 -14.496 -11.417 1.00 69.06 129 TYR A O 1
ATOM 1022 N N . ASP A 1 130 ? 3.277 -14.761 -9.946 1.00 66.88 130 ASP A N 1
ATOM 1023 C CA . ASP A 1 130 ? 3.983 -15.781 -10.721 1.00 66.88 130 ASP A CA 1
ATOM 1024 C C . ASP A 1 130 ? 3.143 -17.057 -10.862 1.00 66.88 130 ASP A C 1
ATOM 1026 O O . ASP A 1 130 ? 2.983 -17.572 -11.970 1.00 66.88 130 ASP A O 1
ATOM 1030 N N . ARG A 1 131 ? 2.502 -17.528 -9.783 1.00 61.25 131 ARG A N 1
ATOM 1031 C CA . ARG A 1 131 ? 1.570 -18.671 -9.846 1.00 61.25 131 ARG A CA 1
ATOM 1032 C C . ARG A 1 131 ? 0.407 -18.428 -10.804 1.00 61.25 131 ARG A C 1
ATOM 1034 O O . ARG A 1 131 ? 0.054 -19.331 -11.563 1.00 61.25 131 ARG A O 1
ATOM 1041 N N . ARG A 1 132 ? -0.174 -17.224 -10.802 1.00 60.69 132 ARG A N 1
ATOM 1042 C CA . ARG A 1 132 ? -1.250 -16.861 -11.737 1.00 60.69 132 ARG A CA 1
ATOM 1043 C C . ARG A 1 132 ? -0.784 -16.852 -13.186 1.00 60.69 132 ARG A C 1
ATOM 1045 O O . ARG A 1 132 ? -1.511 -17.334 -14.046 1.00 60.69 132 ARG A O 1
ATOM 1052 N N . ARG A 1 133 ? 0.433 -16.376 -13.469 1.00 59.16 133 ARG A N 1
ATOM 1053 C CA . ARG A 1 133 ? 1.002 -16.450 -14.825 1.00 59.16 133 ARG A CA 1
ATOM 1054 C C . ARG A 1 133 ? 1.296 -17.878 -15.276 1.00 59.16 133 ARG A C 1
ATOM 1056 O O . ARG A 1 133 ? 1.138 -18.177 -16.455 1.00 59.16 133 ARG A O 1
ATOM 1063 N N . LEU A 1 134 ? 1.717 -18.748 -14.361 1.00 60.75 134 LEU A N 1
ATOM 1064 C CA . LEU A 1 134 ? 2.033 -20.144 -14.670 1.00 60.75 134 LEU A CA 1
ATOM 1065 C C . LEU A 1 134 ? 0.786 -21.029 -14.831 1.00 60.75 134 LEU A C 1
ATOM 1067 O O . LEU A 1 134 ? 0.886 -22.092 -15.440 1.00 60.75 134 LEU A O 1
ATOM 1071 N N . ASN A 1 135 ? -0.383 -20.602 -14.337 1.00 54.78 135 ASN A N 1
ATOM 1072 C CA . ASN A 1 135 ? -1.651 -21.312 -14.510 1.00 54.78 135 ASN A CA 1
ATOM 1073 C C . ASN A 1 135 ? -2.700 -20.459 -15.259 1.00 54.78 135 ASN A C 1
ATOM 1075 O O . ASN A 1 135 ? -3.615 -19.921 -14.629 1.00 54.78 135 ASN A O 1
ATOM 1079 N N . PRO A 1 136 ? -2.628 -20.375 -16.602 1.00 55.94 136 PRO A N 1
ATOM 1080 C CA . PRO A 1 136 ? -3.574 -19.598 -17.410 1.00 55.94 136 PRO A CA 1
ATOM 1081 C C . PRO A 1 136 ? -5.022 -20.128 -17.382 1.00 55.94 136 PRO A C 1
ATOM 1083 O O . PRO A 1 136 ? -5.918 -19.441 -17.860 1.00 55.94 136 PRO A O 1
ATOM 1086 N N . ASN A 1 137 ? -5.264 -21.314 -16.806 1.00 57.28 137 ASN A N 1
ATOM 1087 C CA . ASN A 1 137 ? -6.598 -21.897 -16.611 1.00 57.28 137 ASN A CA 1
ATOM 1088 C C . ASN A 1 137 ? -7.168 -21.663 -15.197 1.00 57.28 137 ASN A C 1
ATOM 1090 O O . ASN A 1 137 ? -8.221 -22.208 -14.865 1.00 57.28 137 ASN A O 1
ATOM 1094 N N . SER A 1 138 ? -6.491 -20.886 -14.346 1.00 55.06 138 SER A N 1
ATOM 1095 C CA . SER A 1 138 ? -7.059 -20.447 -13.070 1.00 55.06 138 SER A CA 1
ATOM 1096 C C . SER A 1 138 ? -8.178 -19.436 -13.323 1.00 55.06 138 SER A C 1
ATOM 1098 O O . SER A 1 138 ? -7.962 -18.433 -13.998 1.00 55.06 138 SER A O 1
ATOM 1100 N N . THR A 1 139 ? -9.365 -19.663 -12.760 1.00 52.81 139 THR A N 1
ATOM 1101 C CA . THR A 1 139 ? -10.525 -18.758 -12.867 1.00 52.81 139 THR A CA 1
ATOM 1102 C C . THR A 1 139 ? -10.353 -17.428 -12.117 1.00 52.81 139 THR A C 1
ATOM 1104 O O . THR A 1 139 ? -11.237 -16.581 -12.189 1.00 52.81 139 THR A O 1
ATOM 1107 N N . ASP A 1 140 ? -9.213 -17.204 -11.456 1.00 50.66 140 ASP A N 1
ATOM 1108 C CA . ASP A 1 140 ? -8.874 -15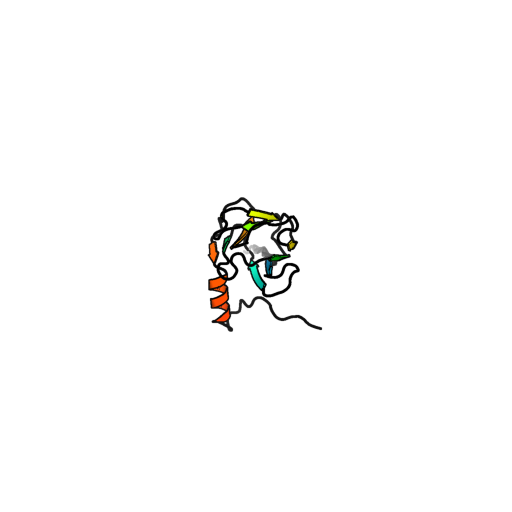.963 -10.742 1.00 50.66 140 ASP A CA 1
ATOM 1109 C C . ASP A 1 140 ? -8.037 -15.003 -11.607 1.00 50.66 140 ASP A C 1
ATOM 1111 O O . ASP A 1 140 ? -6.966 -14.531 -11.202 1.00 50.66 140 ASP A O 1
ATOM 1115 N N . ILE A 1 141 ? -8.506 -14.727 -12.826 1.00 46.84 141 ILE A N 1
ATOM 1116 C CA . ILE A 1 141 ? -7.892 -13.739 -13.719 1.00 46.84 141 ILE A CA 1
ATOM 1117 C C . ILE A 1 141 ? -8.285 -12.335 -13.220 1.00 46.84 141 ILE A C 1
ATOM 1119 O O . ILE A 1 141 ? -9.470 -11.996 -13.268 1.00 46.84 141 ILE A O 1
ATOM 1123 N N . PRO A 1 142 ? -7.345 -11.477 -12.764 1.00 42.22 142 PRO A N 1
ATOM 1124 C CA . PRO A 1 142 ? -7.634 -10.054 -12.657 1.00 42.22 142 PRO A CA 1
ATOM 1125 C C . PRO A 1 142 ? -7.973 -9.562 -14.061 1.00 42.22 142 PRO A C 1
ATOM 1127 O O . PRO A 1 142 ? -7.222 -9.813 -15.001 1.00 42.22 142 PRO A O 1
ATOM 1130 N N . VAL A 1 143 ? -9.123 -8.906 -14.199 1.00 43.03 143 VAL A N 1
ATOM 1131 C CA . VAL A 1 143 ? -9.675 -8.400 -15.460 1.00 43.03 143 VAL A CA 1
ATOM 1132 C C . VAL A 1 143 ? -8.777 -7.292 -16.034 1.00 43.03 143 VAL A C 1
ATOM 1134 O O . VAL A 1 143 ? -9.122 -6.115 -16.055 1.00 43.03 143 VAL A O 1
ATOM 1137 N N . ALA A 1 144 ? -7.589 -7.647 -16.504 1.00 44.12 144 ALA A N 1
ATOM 1138 C CA . ALA A 1 144 ? -6.950 -6.979 -17.613 1.00 44.12 144 ALA A CA 1
ATOM 1139 C C . ALA A 1 144 ? -7.614 -7.588 -18.840 1.00 44.12 144 ALA A C 1
ATOM 1141 O O . ALA A 1 144 ? -7.258 -8.703 -19.164 1.00 44.12 144 ALA A O 1
ATOM 1142 N N . TRP A 1 145 ? -8.660 -6.943 -19.369 1.00 49.62 145 TRP A N 1
ATOM 1143 C CA . TRP A 1 145 ? -9.180 -6.976 -20.752 1.00 49.62 145 TRP A CA 1
ATOM 1144 C C . TRP A 1 145 ? -10.633 -6.481 -20.737 1.00 49.62 145 TRP A C 1
ATOM 1146 O O . TRP A 1 145 ? -11.567 -7.271 -20.710 1.00 49.62 145 TRP A O 1
ATOM 1156 N N . GLN A 1 146 ? -10.806 -5.157 -20.741 1.00 34.28 146 GLN A N 1
ATOM 1157 C CA . GLN A 1 146 ? -11.940 -4.466 -21.372 1.00 34.28 146 GLN A CA 1
ATOM 1158 C C . GLN A 1 146 ? -11.616 -2.966 -21.438 1.00 34.28 146 GLN A C 1
ATOM 1160 O O . GLN A 1 146 ? -12.194 -2.133 -20.745 1.00 34.28 146 GLN A O 1
ATOM 1165 N N . LEU A 1 147 ? -10.625 -2.616 -22.262 1.00 40.50 147 LEU A N 1
ATOM 1166 C CA . LEU A 1 147 ? -10.686 -1.339 -22.968 1.00 40.50 147 LEU A CA 1
ATOM 1167 C C . LEU A 1 147 ? -11.484 -1.631 -24.239 1.00 40.50 147 LEU A C 1
ATOM 1169 O O . LEU A 1 147 ? -10.916 -2.050 -25.244 1.00 40.50 147 LEU A O 1
ATOM 1173 N N . ASN A 1 148 ? -12.808 -1.523 -24.127 1.00 38.06 148 ASN A N 1
ATOM 1174 C CA . ASN A 1 148 ? -13.688 -1.472 -25.283 1.00 38.06 148 ASN A CA 1
ATOM 1175 C C . ASN A 1 148 ? -13.833 -0.003 -25.690 1.00 38.06 148 ASN A C 1
ATOM 1177 O O . ASN A 1 148 ? -14.275 0.797 -24.868 1.00 38.06 148 ASN A O 1
ATOM 1181 N N . GLU A 1 149 ? -13.465 0.237 -26.951 1.00 39.25 149 GLU A N 1
ATOM 1182 C CA . GLU A 1 149 ? -13.855 1.330 -27.864 1.00 39.25 149 GLU A CA 1
ATOM 1183 C C . GLU A 1 149 ? -13.427 2.767 -27.524 1.00 39.25 149 GLU A C 1
ATOM 1185 O O . GLU A 1 149 ? -13.952 3.387 -26.574 1.00 39.25 149 GLU A O 1
#

Solvent-accessible surface area (backbone atoms only — not comparable to full-atom values): 8770 Å² total; per-residue (Å²): 140,83,89,82,82,80,81,81,80,78,82,80,81,80,79,79,77,81,76,80,75,70,58,16,37,42,37,38,11,52,24,66,78,74,36,78,64,68,52,74,50,78,45,82,63,57,24,26,23,39,18,30,79,86,50,49,52,43,45,21,11,34,40,38,36,49,43,57,89,81,28,23,48,32,41,10,43,29,57,79,59,32,80,58,72,41,80,40,88,48,49,54,52,73,50,31,53,73,69,88,59,43,89,65,39,38,14,15,34,33,29,31,68,88,58,90,58,54,82,64,41,79,42,57,55,44,66,52,48,51,52,49,69,74,37,83,84,54,90,84,66,77,86,83,81,79,90,74,133

Mean predicted aligned error: 11.32 Å

Nearest PDB structures (foldseek):
  1hdf-assembly1_A  TM=7.322E-01  e=6.602E-04  Physarum polycephalum
  1ha4-assembly1_B  TM=7.115E-01  e=7.483E-04  Homo sapiens
  3enu-assembly1_A-2  TM=7.100E-01  e=1.161E-03  Nitrosospira multiformis ATCC 25196
  2jdf-assembly1_A  TM=7.126E-01  e=1.161E-03  Homo sapiens

Foldseek 3Di:
DDDDDDDPDDDPPPPPDPPPQDWKKKKFALDQPSDHDIDMDTHRDALEKEFEPVCWLRGFKMWIAQQPVQKWKKFAQEGPLDDDIFIHDDRIDMDGAPPPGDPHRTGMIGIDRPDSHSPVYYHHVVVVVVVCVVCVPPPPDDPPDDPDD

Secondary structure (DSSP, 8-state):
---------------------PPEEEEEESSTTS-SSEEEEEE--SS-EEE-GGGTTT-SEEEEE-PPTT-EEEEESSGGG-SSEEEE--SSEEEEBTTTSB-S---EEEEESS-SS-TT-EEEHHHHHHHHHH-TT-S----------

Organism: NCBI:txid2496075

Sequence (149 aa):
MSNFQALRVAFVAVTATIMSANAGHIYLFDGPNLNGYYMDWSFSETQRCYSMPCFNDRAHSLKFRELPEGGHLVLYEESACQGKHYKIAASRGKVKYKDGAFEFGISSFMIWSSGIYATNGMVNICEDYDRRRLNPNSTDIPVAWQLNE

pLDDT: mean 81.56, std 19.5, range [34.28, 98.19]

Radius of gyration: 21.71 Å; Cα contacts (8 Å, |Δi|>4): 287; chains: 1; bounding box: 75×56×43 Å